Protein AF-A0A955MQ06-F1 (afdb_monomer_lite)

Sequence (81 aa):
PGYMVYDGRWKLMFGRTADMPSLDGLYDLESDPLEIDNLIGRNPKRFEYKTQAERLKSMLVDWMAKVEDPNLKSIKLRPVA

Foldseek 3Di:
DFDWFDDPFKIWTGHLFQPDPDDIFIDGCVVCVPRPDGCADPHPNVVVCQVVNVVRLVVVLVVCVVVVPPSSVRSVNRHGD

Structure (mmCIF, N/CA/C/O backbone):
data_AF-A0A955MQ06-F1
#
_entry.id   AF-A0A955MQ06-F1
#
loop_
_atom_site.group_PDB
_atom_site.id
_atom_site.type_symbol
_atom_site.label_atom_id
_atom_site.label_alt_id
_atom_site.label_comp_id
_atom_site.label_asym_id
_atom_site.label_entity_id
_atom_site.label_seq_id
_atom_site.pdbx_PDB_ins_code
_atom_site.Cartn_x
_atom_site.Cartn_y
_atom_site.Cartn_z
_atom_site.occupancy
_atom_site.B_iso_or_equiv
_atom_site.auth_seq_id
_atom_site.auth_comp_id
_atom_site.auth_asym_id
_atom_site.auth_atom_id
_atom_site.pdbx_PDB_model_num
ATOM 1 N N . PRO A 1 1 ? -7.737 -3.709 -13.532 1.00 60.53 1 PRO A N 1
ATOM 2 C CA . PRO A 1 1 ? -7.232 -4.522 -12.393 1.00 60.53 1 PRO A CA 1
ATOM 3 C C . PRO A 1 1 ? -6.037 -3.831 -11.720 1.00 60.53 1 PRO A C 1
ATOM 5 O O . PRO A 1 1 ? -5.168 -3.343 -12.440 1.00 60.53 1 PRO A O 1
ATOM 8 N N . GLY A 1 2 ? -6.040 -3.729 -10.387 1.00 86.50 2 GLY A N 1
ATOM 9 C CA . GLY A 1 2 ? -4.931 -3.187 -9.586 1.00 86.50 2 GLY A CA 1
ATOM 10 C C . GLY A 1 2 ? -4.013 -4.285 -9.040 1.00 86.50 2 GLY A C 1
ATOM 11 O O . GLY A 1 2 ? -4.231 -5.465 -9.311 1.00 86.50 2 GLY A O 1
ATOM 12 N N . TYR A 1 3 ? -3.003 -3.885 -8.276 1.00 93.75 3 TYR A N 1
ATOM 13 C CA . TYR A 1 3 ? -2.139 -4.775 -7.506 1.00 93.75 3 TYR A CA 1
ATOM 14 C C . TYR A 1 3 ? -2.666 -4.952 -6.084 1.00 93.75 3 TYR A C 1
ATOM 16 O O . TYR A 1 3 ? -3.402 -4.110 -5.564 1.00 93.75 3 TYR A O 1
ATOM 24 N N . MET A 1 4 ? -2.255 -6.047 -5.454 1.00 95.00 4 MET A N 1
ATOM 25 C CA . MET A 1 4 ? -2.507 -6.323 -4.049 1.00 95.00 4 MET A CA 1
ATOM 26 C C . MET A 1 4 ? -1.247 -6.912 -3.423 1.00 95.00 4 MET A C 1
ATOM 28 O O . MET A 1 4 ? -0.583 -7.745 -4.040 1.00 95.00 4 MET A O 1
ATOM 32 N N . VAL A 1 5 ? -0.928 -6.478 -2.208 1.00 96.56 5 VAL A N 1
ATOM 33 C CA . VAL A 1 5 ? 0.111 -7.083 -1.372 1.00 96.56 5 VAL A CA 1
ATOM 34 C C . VAL A 1 5 ? -0.456 -7.337 0.021 1.00 96.56 5 VAL A C 1
ATOM 36 O O . VAL A 1 5 ? -1.175 -6.503 0.571 1.00 96.56 5 VAL A O 1
ATOM 39 N N . TYR A 1 6 ? -0.143 -8.511 0.560 1.00 97.25 6 TYR A N 1
ATOM 40 C CA . TYR A 1 6 ? -0.583 -8.986 1.865 1.00 97.25 6 TYR A CA 1
ATOM 41 C C . TYR A 1 6 ? 0.602 -9.608 2.599 1.00 97.25 6 TYR A C 1
ATOM 43 O O . TYR A 1 6 ? 1.377 -10.349 1.992 1.00 97.25 6 TYR A O 1
ATOM 51 N N . ASP A 1 7 ? 0.745 -9.307 3.888 1.00 97.06 7 ASP A N 1
ATOM 52 C CA . ASP A 1 7 ? 1.886 -9.753 4.695 1.00 97.06 7 ASP A CA 1
ATOM 53 C C . ASP A 1 7 ? 1.524 -10.675 5.869 1.00 97.06 7 ASP A C 1
ATOM 55 O O . ASP A 1 7 ? 2.381 -10.970 6.698 1.00 97.06 7 ASP A O 1
ATOM 59 N N . GLY A 1 8 ? 0.273 -11.131 5.952 1.00 96.69 8 GLY A N 1
ATOM 60 C CA . GLY A 1 8 ? -0.229 -11.911 7.088 1.00 96.69 8 GLY A CA 1
ATOM 61 C C . GLY A 1 8 ? -1.164 -11.129 8.013 1.00 96.69 8 GLY A C 1
ATOM 62 O O . GLY A 1 8 ? -1.916 -11.744 8.761 1.00 96.69 8 GLY A O 1
ATOM 63 N N . ARG A 1 9 ? -1.158 -9.793 7.941 1.00 97.38 9 ARG A N 1
ATOM 64 C CA . ARG A 1 9 ? -2.094 -8.937 8.686 1.00 97.38 9 ARG A CA 1
ATOM 65 C C . ARG A 1 9 ? -2.590 -7.770 7.854 1.00 97.38 9 ARG A C 1
ATOM 67 O O . ARG A 1 9 ? -3.779 -7.495 7.808 1.00 97.38 9 ARG A O 1
ATOM 74 N N . TRP A 1 10 ? -1.682 -7.080 7.187 1.00 98.31 10 TRP A N 1
ATOM 75 C CA . TRP A 1 10 ? -1.991 -5.871 6.449 1.00 98.31 10 TRP A CA 1
ATOM 76 C C . TRP A 1 10 ? -2.187 -6.188 4.983 1.00 98.31 10 TRP A C 1
ATOM 78 O O . TRP A 1 10 ? -1.407 -6.937 4.391 1.00 98.31 10 TRP A O 1
ATOM 88 N N . LYS A 1 11 ? -3.198 -5.565 4.387 1.00 97.88 11 LYS A N 1
ATOM 89 C CA . LYS A 1 11 ? -3.479 -5.663 2.959 1.00 97.88 11 LYS A CA 1
ATOM 90 C C . LYS A 1 11 ? -3.465 -4.279 2.337 1.00 97.88 11 LYS A C 1
ATOM 92 O O . LYS A 1 11 ? -4.183 -3.392 2.790 1.00 97.88 11 LYS A O 1
ATOM 97 N N . LEU A 1 12 ? -2.679 -4.113 1.278 1.00 97.06 12 LEU A N 1
ATOM 98 C CA . LEU A 1 12 ? -2.673 -2.914 0.445 1.00 97.06 12 LEU A CA 1
ATOM 99 C C . LEU A 1 12 ? -3.202 -3.268 -0.945 1.00 97.06 12 LEU A C 1
ATOM 101 O O . LEU A 1 12 ? -2.638 -4.115 -1.635 1.00 97.06 12 LEU A O 1
ATOM 105 N N . MET A 1 13 ? -4.265 -2.586 -1.353 1.00 95.12 13 MET A N 1
ATOM 106 C CA . MET A 1 13 ? -4.803 -2.551 -2.709 1.00 95.12 13 MET A CA 1
ATOM 107 C C . MET A 1 13 ? -4.290 -1.282 -3.393 1.00 95.12 13 MET A C 1
ATOM 109 O O . MET A 1 13 ? -4.471 -0.187 -2.860 1.00 95.12 13 MET A O 1
ATOM 113 N N . PHE A 1 14 ? -3.657 -1.414 -4.560 1.00 93.69 14 PHE A N 1
ATOM 114 C CA . PHE A 1 14 ? -2.958 -0.300 -5.202 1.00 93.69 14 PHE A CA 1
ATOM 115 C C . PHE A 1 14 ? -3.225 -0.225 -6.709 1.00 93.69 14 PHE A C 1
ATOM 117 O O . PHE A 1 14 ? -3.239 -1.237 -7.415 1.00 93.69 14 PHE A O 1
ATOM 124 N N . GLY A 1 15 ? -3.443 0.984 -7.222 1.00 91.44 15 GLY A N 1
ATOM 125 C CA . GLY A 1 15 ? -3.647 1.245 -8.643 1.00 91.44 15 GLY A CA 1
ATOM 126 C C . GLY A 1 15 ? -2.464 0.783 -9.496 1.00 91.44 15 GLY A C 1
ATOM 127 O O . GLY A 1 15 ? -1.308 0.900 -9.103 1.00 91.44 15 GLY A O 1
ATOM 128 N N . ARG A 1 16 ? -2.749 0.265 -10.697 1.00 86.94 16 ARG A N 1
ATOM 129 C CA . ARG A 1 16 ? -1.729 -0.291 -11.607 1.00 86.94 16 ARG A CA 1
ATOM 130 C C . ARG A 1 16 ? -0.782 0.762 -12.191 1.00 86.94 16 ARG A C 1
ATOM 132 O O . ARG A 1 16 ? 0.356 0.444 -12.524 1.00 86.94 16 ARG A O 1
ATOM 139 N N . THR A 1 17 ? -1.255 1.995 -12.351 1.00 85.62 17 THR A N 1
ATOM 140 C CA . THR A 1 17 ? -0.491 3.094 -12.951 1.00 85.62 17 THR A CA 1
ATOM 141 C C . THR A 1 17 ? -0.587 4.357 -12.099 1.00 85.62 17 THR A C 1
ATOM 143 O O . THR A 1 17 ? -1.504 4.517 -11.287 1.00 85.62 17 THR A O 1
ATOM 146 N N . ALA A 1 18 ? 0.380 5.261 -12.266 1.00 84.50 18 ALA A N 1
ATOM 147 C CA . ALA A 1 18 ? 0.476 6.491 -11.480 1.00 84.50 18 ALA A CA 1
ATOM 148 C C . ALA A 1 18 ? -0.706 7.447 -11.698 1.00 84.50 18 ALA A C 1
ATOM 150 O O . ALA A 1 18 ? -1.085 8.167 -10.782 1.00 84.50 18 ALA A O 1
ATOM 151 N N . ASP A 1 19 ? -1.305 7.411 -12.883 1.00 81.56 19 ASP A N 1
ATOM 152 C CA . ASP A 1 19 ? -2.395 8.270 -13.341 1.00 81.56 19 ASP A CA 1
ATOM 153 C C . ASP A 1 19 ? -3.791 7.655 -13.159 1.00 81.56 19 ASP A C 1
ATOM 155 O O . ASP A 1 19 ? -4.794 8.334 -13.377 1.00 81.56 19 ASP A O 1
ATOM 159 N N . MET A 1 20 ? -3.892 6.384 -12.750 1.00 81.19 20 MET A N 1
ATOM 160 C CA . MET A 1 20 ? -5.200 5.754 -12.593 1.00 81.19 20 MET A CA 1
ATOM 161 C C . MET A 1 20 ? -6.020 6.436 -11.482 1.00 81.19 20 MET A C 1
ATOM 163 O O . MET A 1 20 ? -5.519 6.594 -10.363 1.00 81.19 20 MET A O 1
ATOM 167 N N . PRO A 1 21 ? -7.308 6.742 -11.734 1.00 78.88 21 PRO A N 1
ATOM 168 C CA . PRO A 1 21 ? -8.190 7.395 -10.765 1.00 78.88 21 PRO A CA 1
ATOM 169 C C . PRO A 1 21 ? -8.680 6.446 -9.658 1.00 78.88 21 PRO A C 1
ATOM 171 O O . PRO A 1 21 ? -9.551 6.811 -8.871 1.00 78.88 21 PRO A O 1
ATOM 174 N N . SER A 1 22 ? -8.172 5.209 -9.609 1.00 79.62 22 SER A N 1
ATOM 175 C CA . SER A 1 22 ? -8.556 4.226 -8.599 1.00 79.62 22 SER A CA 1
ATOM 176 C C . SER A 1 22 ? -8.197 4.715 -7.200 1.00 79.62 22 SER A C 1
ATOM 178 O O . SER A 1 22 ? -7.087 5.203 -6.978 1.00 79.62 22 SER A O 1
ATOM 180 N N . LEU A 1 23 ? -9.128 4.536 -6.262 1.00 82.69 23 LEU A N 1
ATOM 181 C CA . LEU A 1 23 ? -8.863 4.720 -4.842 1.00 82.69 23 LEU A CA 1
ATOM 182 C C . LEU A 1 23 ? -8.010 3.548 -4.345 1.00 82.69 23 LEU A C 1
ATOM 184 O O . LEU A 1 23 ? -8.409 2.392 -4.490 1.00 82.69 23 LEU A O 1
ATOM 188 N N . ASP A 1 24 ? -6.852 3.858 -3.772 1.00 92.12 24 ASP A N 1
ATOM 189 C CA . ASP A 1 24 ? -6.018 2.869 -3.091 1.00 92.12 24 ASP A CA 1
ATOM 190 C C . ASP A 1 24 ? -6.623 2.536 -1.717 1.00 92.12 24 ASP A C 1
ATOM 192 O O . ASP A 1 24 ? -7.359 3.340 -1.133 1.00 92.12 24 ASP A O 1
ATOM 196 N N . GLY A 1 25 ? -6.342 1.340 -1.202 1.00 95.06 25 GLY A N 1
ATOM 197 C CA . GLY A 1 25 ? -6.916 0.876 0.060 1.00 95.06 25 GLY A CA 1
ATOM 198 C C . GLY A 1 25 ? -5.914 0.163 0.947 1.00 95.06 25 GLY A C 1
ATOM 199 O O . GLY A 1 25 ? -5.188 -0.699 0.465 1.00 95.06 25 GLY A O 1
ATOM 200 N N . LEU A 1 26 ? -5.898 0.506 2.232 1.00 97.38 26 LEU A N 1
ATOM 201 C CA . LEU A 1 26 ? -5.115 -0.171 3.262 1.00 97.38 26 LEU A CA 1
ATOM 202 C C . LEU A 1 26 ? -6.073 -0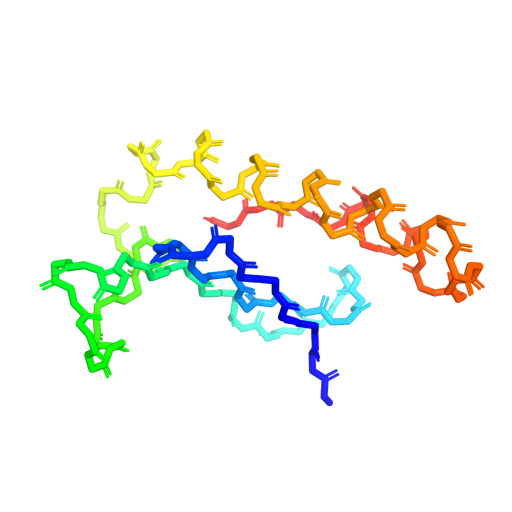.710 4.320 1.00 97.38 26 LEU A C 1
ATOM 204 O O . LEU A 1 26 ? -6.887 0.051 4.837 1.00 97.38 26 LEU A O 1
ATOM 208 N N . TYR A 1 27 ? -5.916 -1.982 4.667 1.00 97.81 27 TYR A N 1
ATOM 209 C CA . TYR A 1 27 ? -6.749 -2.667 5.650 1.00 97.81 27 TYR A CA 1
ATOM 210 C C . TYR A 1 27 ? -5.876 -3.415 6.660 1.00 97.81 27 TYR A C 1
ATOM 212 O O . TYR A 1 27 ? -4.862 -4.017 6.285 1.00 97.81 27 TYR A O 1
ATOM 220 N N . ASP A 1 28 ? -6.276 -3.368 7.929 1.00 97.88 28 ASP A N 1
ATOM 221 C CA . ASP A 1 28 ? -5.724 -4.194 9.006 1.00 97.88 28 ASP A CA 1
ATOM 222 C C . ASP A 1 28 ? -6.642 -5.401 9.204 1.00 97.88 28 ASP A C 1
ATOM 224 O O . ASP A 1 28 ? -7.652 -5.294 9.889 1.00 97.88 28 ASP A O 1
ATOM 228 N N . LEU A 1 29 ? -6.314 -6.548 8.608 1.00 97.69 29 LEU A N 1
ATOM 229 C CA . LEU A 1 29 ? -7.185 -7.728 8.628 1.00 97.69 29 LEU A CA 1
ATOM 230 C C . LEU A 1 29 ? -7.271 -8.398 10.005 1.00 97.69 29 LEU A C 1
ATOM 232 O O . LEU A 1 29 ? -8.117 -9.266 10.205 1.00 97.69 29 LEU A O 1
ATOM 236 N N . GLU A 1 30 ? -6.410 -8.021 10.954 1.00 97.56 30 GLU A N 1
ATOM 237 C CA . GLU A 1 30 ? -6.510 -8.503 12.334 1.00 97.56 30 GLU A CA 1
ATOM 238 C C . GLU A 1 30 ? -7.650 -7.797 13.079 1.00 97.56 30 GLU A C 1
ATOM 240 O O . GLU A 1 30 ? -8.426 -8.448 13.776 1.00 97.56 30 GLU A O 1
ATOM 245 N N . SER A 1 31 ? -7.780 -6.476 12.914 1.00 96.44 31 SER A N 1
ATOM 246 C CA . SER A 1 31 ? -8.848 -5.686 13.544 1.00 96.44 31 SER A CA 1
ATOM 247 C C . SER A 1 31 ? -10.100 -5.530 12.676 1.00 96.44 31 SER A C 1
ATOM 249 O O . SER A 1 31 ? -11.190 -5.343 13.208 1.00 96.44 31 SER A O 1
ATOM 251 N N . ASP A 1 32 ? -9.942 -5.596 11.355 1.00 96.81 32 ASP A N 1
ATOM 252 C CA . ASP A 1 32 ? -10.982 -5.445 10.335 1.00 96.81 32 ASP A CA 1
ATOM 253 C C . ASP A 1 32 ? -10.879 -6.577 9.287 1.00 96.81 32 ASP A C 1
ATOM 255 O O . ASP A 1 32 ? -10.487 -6.362 8.136 1.00 96.81 32 ASP A O 1
ATOM 259 N N . PRO A 1 33 ? -11.224 -7.822 9.665 1.00 95.81 33 PRO A N 1
ATOM 260 C CA . PRO A 1 33 ? -11.142 -8.980 8.771 1.00 95.81 33 PRO A CA 1
ATOM 261 C C . PRO A 1 33 ? -12.118 -8.917 7.586 1.00 95.81 33 PRO A C 1
ATOM 263 O O . PRO A 1 33 ? -12.002 -9.716 6.658 1.00 95.81 33 PRO A O 1
ATOM 266 N N . LEU A 1 34 ? -13.096 -8.006 7.622 1.00 96.56 34 LEU A N 1
ATOM 267 C CA . LEU A 1 34 ? -14.084 -7.818 6.560 1.00 96.56 34 LEU A CA 1
ATOM 268 C C . LEU A 1 34 ? -13.730 -6.665 5.609 1.00 96.56 34 LEU A C 1
ATOM 270 O O . LEU A 1 34 ? -14.484 -6.433 4.665 1.00 96.56 34 LEU A O 1
ATOM 274 N N . GLU A 1 35 ? -12.595 -5.988 5.820 1.00 94.44 35 GLU A N 1
ATOM 275 C CA . GLU A 1 35 ? -12.091 -4.905 4.960 1.00 94.44 35 GLU A CA 1
ATOM 276 C C . GLU A 1 35 ? -13.103 -3.759 4.782 1.00 94.44 35 GLU A C 1
ATOM 278 O O . GLU A 1 35 ? -13.241 -3.182 3.699 1.00 94.44 35 GLU A O 1
ATOM 283 N N . ILE A 1 36 ? -13.853 -3.450 5.840 1.00 94.38 36 ILE A N 1
ATOM 284 C CA . ILE A 1 36 ? -14.879 -2.406 5.825 1.00 94.38 36 ILE A CA 1
ATOM 285 C C . ILE A 1 36 ? -14.222 -1.022 5.891 1.00 94.38 36 ILE A C 1
ATOM 287 O O . ILE A 1 36 ? -14.645 -0.094 5.192 1.00 94.38 36 ILE A O 1
ATOM 291 N N . ASP A 1 37 ? -13.165 -0.884 6.688 1.00 95.38 37 ASP A N 1
ATOM 292 C CA . ASP A 1 37 ? -12.537 0.390 7.004 1.00 95.38 37 ASP A CA 1
ATOM 293 C C . ASP A 1 37 ? -11.252 0.591 6.197 1.00 95.38 37 ASP A C 1
ATOM 295 O O . ASP A 1 37 ? -10.161 0.160 6.573 1.00 95.38 37 ASP A O 1
ATOM 299 N N . ASN A 1 38 ? -11.350 1.335 5.090 1.00 95.56 38 ASN A N 1
ATOM 300 C CA . ASN A 1 38 ? -10.154 1.797 4.387 1.00 95.56 38 ASN A CA 1
ATOM 301 C C . ASN A 1 38 ? -9.401 2.820 5.257 1.00 95.56 38 ASN A C 1
ATOM 303 O O . ASN A 1 38 ? -9.886 3.923 5.526 1.00 95.56 38 ASN A O 1
ATOM 307 N N . LEU A 1 39 ? -8.191 2.459 5.677 1.00 96.75 39 LEU A N 1
ATOM 308 C CA . LEU A 1 39 ? -7.355 3.247 6.580 1.00 96.75 39 LEU A CA 1
ATOM 309 C C . LEU A 1 39 ? -6.624 4.405 5.883 1.00 96.75 39 LEU A C 1
ATOM 311 O O . LEU A 1 39 ? -6.099 5.288 6.558 1.00 96.75 39 LEU A O 1
ATOM 315 N N . ILE A 1 40 ? -6.625 4.447 4.549 1.00 94.88 40 ILE A N 1
ATOM 316 C CA . ILE A 1 40 ? -6.056 5.536 3.740 1.00 94.88 40 ILE A CA 1
ATOM 317 C C . ILE A 1 40 ? -7.131 6.254 2.902 1.00 94.88 40 ILE A C 1
ATOM 319 O O . ILE A 1 40 ? -8.333 6.000 3.020 1.00 94.88 40 ILE A O 1
ATOM 323 N N . GLY A 1 41 ? -6.729 7.229 2.081 1.00 90.25 41 GLY A N 1
ATOM 324 C CA . GLY A 1 41 ? -7.642 7.934 1.178 1.00 90.25 41 GLY A CA 1
ATOM 325 C C . GLY A 1 41 ? -8.592 8.903 1.894 1.00 90.25 41 GLY A C 1
ATOM 326 O O . GLY A 1 41 ? -8.214 10.031 2.198 1.00 90.25 41 GLY A O 1
ATOM 327 N N . ARG A 1 42 ? -9.855 8.512 2.127 1.00 90.88 42 ARG A N 1
ATOM 328 C CA . ARG A 1 42 ? -10.865 9.395 2.762 1.00 90.88 42 ARG A CA 1
ATOM 329 C C . ARG A 1 42 ? -10.853 9.351 4.290 1.00 90.88 42 ARG A C 1
ATOM 331 O O . ARG A 1 42 ? -11.540 10.154 4.916 1.00 90.88 42 ARG A O 1
ATOM 338 N N . ASN A 1 43 ? -10.077 8.450 4.888 1.00 92.69 43 ASN A N 1
ATOM 339 C CA . ASN A 1 43 ? -9.968 8.355 6.335 1.00 92.69 43 ASN A CA 1
ATOM 340 C C . ASN A 1 43 ? -9.377 9.660 6.922 1.00 92.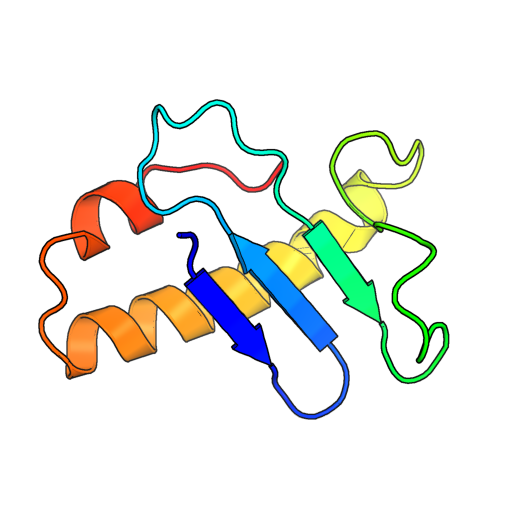69 43 ASN A C 1
ATOM 342 O O . ASN A 1 43 ? -8.312 10.108 6.472 1.00 92.69 43 ASN A O 1
ATOM 346 N N . PRO A 1 44 ? -10.025 10.297 7.919 1.00 94.50 44 PRO A N 1
ATOM 347 C CA . PRO A 1 44 ? -9.483 11.497 8.560 1.00 94.50 44 PRO A CA 1
ATOM 348 C C . PRO A 1 44 ? -8.139 11.234 9.256 1.00 94.50 44 PRO A C 1
ATOM 350 O O . PRO A 1 44 ? -7.314 12.140 9.342 1.00 94.50 44 PRO A O 1
ATOM 353 N N . LYS A 1 45 ? -7.888 9.989 9.677 1.00 94.75 45 LYS A N 1
ATOM 354 C CA . LYS A 1 45 ? -6.648 9.527 10.312 1.00 94.75 45 LYS A CA 1
ATOM 355 C C . LYS A 1 45 ? -5.631 8.937 9.333 1.00 94.75 45 LYS A C 1
ATOM 357 O O . LYS A 1 45 ? -4.624 8.395 9.768 1.00 94.75 45 LYS A O 1
ATOM 362 N N . ARG A 1 46 ? -5.829 9.050 8.013 1.00 94.31 46 ARG A N 1
ATOM 363 C CA . ARG A 1 46 ? -4.955 8.418 6.995 1.00 94.31 46 ARG A CA 1
ATOM 364 C C . ARG A 1 46 ? -3.455 8.660 7.181 1.00 94.31 46 ARG A C 1
ATOM 366 O O . ARG A 1 46 ? -2.643 7.795 6.873 1.00 94.31 46 ARG A O 1
ATOM 373 N N . PHE A 1 47 ? -3.078 9.822 7.714 1.00 94.88 47 PHE A N 1
ATOM 374 C CA . PHE A 1 47 ? -1.678 10.162 7.955 1.00 94.88 47 PHE A CA 1
ATOM 375 C C . PHE A 1 47 ? -1.026 9.293 9.038 1.00 94.88 47 PHE A C 1
ATOM 377 O O . PHE A 1 47 ? 0.176 9.052 8.955 1.00 94.88 47 PHE A O 1
ATOM 384 N N . GLU A 1 48 ? -1.803 8.771 9.992 1.00 96.50 48 GLU A N 1
ATOM 385 C CA . GLU A 1 48 ? -1.334 7.816 11.007 1.00 96.50 48 GLU A CA 1
ATOM 386 C C . GLU A 1 48 ? -0.908 6.486 10.363 1.00 96.50 48 GLU A C 1
ATOM 388 O O . GLU A 1 48 ? 0.027 5.834 10.824 1.00 96.50 48 GLU A O 1
ATOM 393 N N . TYR A 1 49 ? -1.534 6.119 9.241 1.00 96.56 49 TYR A N 1
ATOM 394 C CA . TYR A 1 49 ? -1.303 4.853 8.540 1.00 96.56 49 TYR A CA 1
ATOM 395 C C . TYR A 1 49 ? -0.337 4.961 7.354 1.00 96.56 49 TYR A C 1
ATOM 397 O O . TYR A 1 49 ? 0.002 3.949 6.735 1.00 96.56 49 TYR A O 1
ATOM 405 N N . LYS A 1 50 ? 0.159 6.167 7.044 1.00 95.19 50 LYS A N 1
ATOM 406 C CA . LYS A 1 50 ? 1.032 6.415 5.885 1.00 95.19 50 LYS A CA 1
ATOM 407 C C . LYS A 1 50 ? 2.283 5.537 5.901 1.00 95.19 50 LYS A C 1
ATOM 409 O O . LYS A 1 50 ? 2.608 4.916 4.894 1.00 95.19 50 LYS A O 1
ATOM 414 N N . THR A 1 51 ? 2.967 5.457 7.042 1.00 96.62 51 THR A N 1
ATOM 415 C CA . THR A 1 51 ? 4.181 4.637 7.193 1.00 96.62 51 THR A CA 1
ATOM 416 C C . THR A 1 51 ? 3.903 3.167 6.891 1.00 96.62 51 THR A C 1
ATOM 418 O O . THR A 1 51 ? 4.708 2.500 6.243 1.00 96.62 51 THR A O 1
ATOM 421 N N . GLN A 1 52 ? 2.739 2.671 7.312 1.00 97.75 52 GLN A N 1
ATOM 422 C CA . GLN A 1 52 ? 2.355 1.287 7.088 1.00 97.75 52 GLN A CA 1
ATOM 423 C C . GLN A 1 52 ? 2.063 1.015 5.612 1.00 97.75 52 GLN A C 1
ATOM 425 O O . GLN A 1 52 ? 2.578 0.047 5.056 1.00 97.75 52 GLN A O 1
ATOM 430 N N . ALA A 1 53 ? 1.310 1.891 4.948 1.00 96.94 53 ALA A N 1
ATOM 431 C CA . ALA A 1 53 ? 1.055 1.761 3.518 1.00 96.94 53 ALA A CA 1
ATOM 432 C C . ALA A 1 53 ? 2.340 1.871 2.673 1.00 96.94 53 ALA A C 1
ATOM 434 O O . ALA A 1 53 ? 2.516 1.082 1.747 1.00 96.94 53 ALA A O 1
ATOM 435 N N . GLU A 1 54 ? 3.272 2.769 3.010 1.00 97.25 54 GLU A N 1
ATOM 436 C CA . GLU A 1 54 ? 4.572 2.863 2.322 1.00 97.25 54 GLU A CA 1
ATOM 437 C C . GLU A 1 54 ? 5.420 1.595 2.515 1.00 97.25 54 GLU A C 1
ATOM 439 O O . GLU A 1 54 ? 6.063 1.133 1.571 1.00 97.25 54 GLU A O 1
ATOM 444 N N . ARG A 1 55 ? 5.372 0.964 3.698 1.00 98.00 55 ARG A N 1
ATOM 445 C CA . ARG A 1 55 ? 6.039 -0.326 3.933 1.00 98.00 55 ARG A CA 1
ATOM 446 C C . ARG A 1 55 ? 5.497 -1.414 3.002 1.00 98.00 55 ARG A C 1
ATOM 448 O O . ARG A 1 55 ? 6.285 -2.099 2.351 1.00 98.00 55 ARG A O 1
ATOM 455 N N . LEU A 1 56 ? 4.172 -1.560 2.903 1.00 98.12 56 LEU A N 1
ATOM 456 C CA . LEU A 1 56 ? 3.561 -2.531 1.986 1.00 98.12 56 LEU A CA 1
ATOM 457 C C . LEU A 1 56 ? 3.858 -2.183 0.522 1.00 98.12 56 LEU A C 1
ATOM 459 O O . LEU A 1 56 ? 4.173 -3.072 -0.269 1.00 98.12 56 LEU A O 1
ATOM 463 N N . LYS A 1 57 ? 3.833 -0.898 0.153 1.00 96.94 57 LYS A N 1
ATOM 464 C CA . LYS A 1 57 ? 4.222 -0.457 -1.190 1.00 96.94 57 LYS A CA 1
ATOM 465 C C . LYS A 1 57 ? 5.668 -0.841 -1.509 1.00 96.94 57 LYS A C 1
ATOM 467 O O . LYS A 1 57 ? 5.925 -1.290 -2.623 1.00 96.94 57 LYS A O 1
ATOM 472 N N . SER A 1 58 ? 6.597 -0.722 -0.558 1.00 98.00 58 SER A N 1
ATOM 473 C CA . SER A 1 58 ? 7.978 -1.183 -0.745 1.00 98.00 58 SER A CA 1
ATOM 474 C C . SER A 1 58 ? 8.029 -2.681 -1.052 1.00 98.00 58 SER A C 1
ATOM 476 O O . SER A 1 58 ? 8.664 -3.073 -2.024 1.00 98.00 58 SER A O 1
ATOM 478 N N . MET A 1 59 ? 7.282 -3.507 -0.308 1.00 98.06 59 MET A N 1
ATOM 479 C CA . MET A 1 59 ? 7.194 -4.950 -0.575 1.00 98.06 59 MET A CA 1
ATOM 480 C C . MET A 1 59 ? 6.652 -5.248 -1.980 1.00 98.06 59 MET A C 1
ATOM 482 O O . MET A 1 59 ? 7.172 -6.121 -2.675 1.00 98.06 59 MET A O 1
ATOM 486 N N . LEU A 1 60 ? 5.625 -4.509 -2.417 1.00 96.94 60 LEU A N 1
ATOM 487 C CA . LEU A 1 60 ? 5.090 -4.619 -3.775 1.00 96.94 60 LEU A CA 1
ATOM 488 C C . LEU A 1 60 ? 6.150 -4.243 -4.820 1.00 96.94 60 LEU A C 1
ATOM 490 O O . LEU A 1 60 ? 6.336 -4.974 -5.789 1.00 96.94 60 LEU A O 1
ATOM 494 N N . VAL A 1 61 ? 6.862 -3.132 -4.623 1.00 97.19 61 VAL A N 1
ATOM 495 C CA . VAL A 1 61 ? 7.927 -2.667 -5.525 1.00 97.19 61 VAL A CA 1
ATOM 496 C C . VAL A 1 61 ? 9.056 -3.693 -5.633 1.00 97.19 61 VAL A C 1
ATOM 498 O O . VAL A 1 61 ? 9.514 -3.966 -6.744 1.00 97.19 61 VAL A O 1
ATOM 501 N N . ASP A 1 62 ? 9.476 -4.283 -4.516 1.00 98.06 62 ASP A N 1
ATOM 502 C CA . ASP A 1 62 ? 10.523 -5.307 -4.486 1.00 98.06 62 ASP A CA 1
ATOM 503 C C . ASP A 1 62 ? 10.082 -6.574 -5.228 1.00 98.06 62 ASP A C 1
ATOM 505 O O . ASP A 1 62 ? 10.826 -7.119 -6.049 1.00 98.06 62 ASP A O 1
ATOM 509 N N . TRP A 1 63 ? 8.839 -7.014 -5.007 1.00 97.38 63 TRP A N 1
ATOM 510 C CA . TRP A 1 63 ? 8.273 -8.152 -5.727 1.00 97.38 63 TRP A CA 1
ATOM 511 C C . TRP A 1 63 ? 8.172 -7.881 -7.233 1.00 97.38 63 TRP A C 1
ATOM 513 O O . TRP A 1 63 ? 8.596 -8.712 -8.034 1.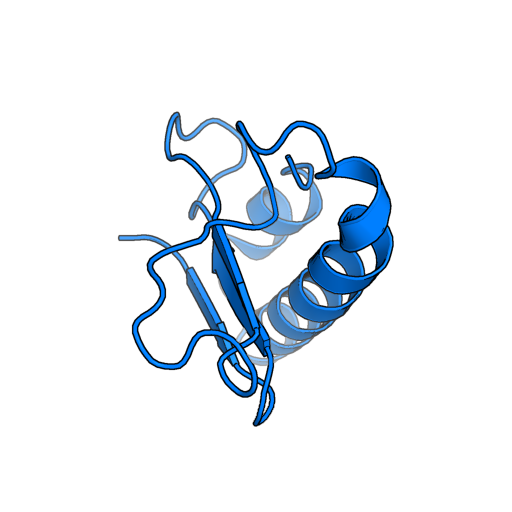00 97.38 63 TRP A O 1
ATOM 523 N N . MET A 1 64 ? 7.687 -6.701 -7.627 1.00 96.81 64 MET A N 1
ATOM 524 C CA . MET A 1 64 ? 7.582 -6.296 -9.031 1.00 96.81 64 MET A CA 1
ATOM 525 C C . MET A 1 64 ? 8.943 -6.217 -9.721 1.00 96.81 64 MET A C 1
ATOM 527 O O . MET A 1 64 ? 9.055 -6.584 -10.887 1.00 96.81 64 MET A O 1
ATOM 531 N N . ALA A 1 65 ? 9.979 -5.761 -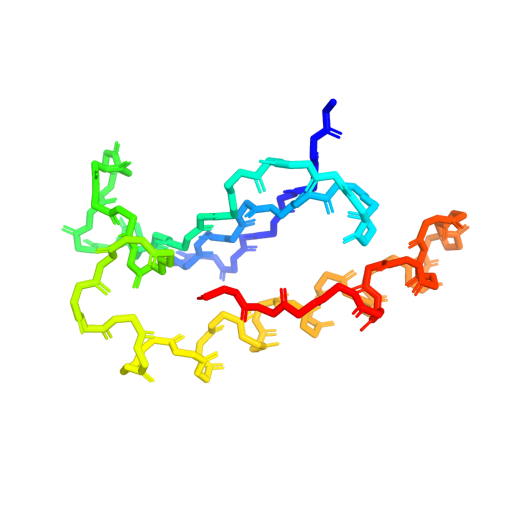9.013 1.00 97.94 65 ALA A N 1
ATOM 532 C CA . ALA A 1 65 ? 11.342 -5.763 -9.531 1.00 97.94 65 ALA A CA 1
ATOM 533 C C . ALA A 1 65 ? 11.847 -7.189 -9.780 1.00 97.94 65 ALA A C 1
ATOM 535 O O . ALA A 1 65 ? 12.447 -7.446 -10.819 1.00 97.94 65 ALA A O 1
ATOM 536 N N . LYS A 1 66 ? 11.554 -8.124 -8.869 1.00 98.19 66 LYS A N 1
ATOM 537 C CA . LYS A 1 66 ? 11.945 -9.534 -8.995 1.00 98.19 66 LYS A CA 1
ATOM 538 C C . LYS A 1 66 ? 11.296 -10.236 -10.191 1.00 98.19 66 LYS A C 1
ATOM 540 O O . LYS A 1 66 ? 11.924 -11.105 -10.785 1.00 98.19 66 LYS A O 1
ATOM 545 N N . VAL A 1 67 ? 10.047 -9.901 -10.509 1.00 97.62 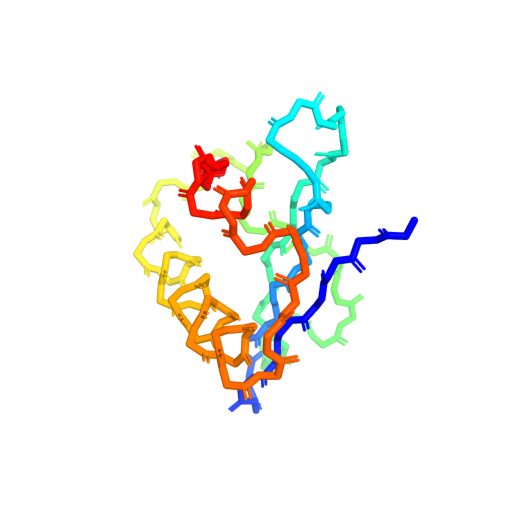67 VAL A N 1
ATOM 546 C CA . VAL A 1 67 ? 9.307 -10.508 -11.632 1.00 97.62 67 VAL A CA 1
ATOM 547 C C . VAL A 1 67 ? 9.386 -9.690 -12.922 1.00 97.62 67 VAL A C 1
ATOM 549 O O . VAL A 1 67 ? 8.686 -10.006 -13.878 1.00 97.62 67 VAL A O 1
ATOM 552 N N . GLU A 1 68 ? 10.210 -8.637 -12.939 1.00 97.00 68 GLU A N 1
ATOM 553 C CA . GLU A 1 68 ? 10.383 -7.729 -14.078 1.00 97.00 68 GLU A CA 1
ATOM 554 C C . GLU A 1 68 ? 9.050 -7.149 -14.599 1.00 97.00 68 GLU A C 1
ATOM 556 O O . GLU A 1 68 ? 8.835 -7.012 -15.805 1.00 97.00 68 GLU A O 1
ATOM 561 N N . ASP A 1 69 ? 8.130 -6.786 -13.692 1.00 94.81 69 ASP A N 1
ATOM 562 C CA . ASP A 1 69 ? 6.821 -6.257 -14.092 1.00 94.81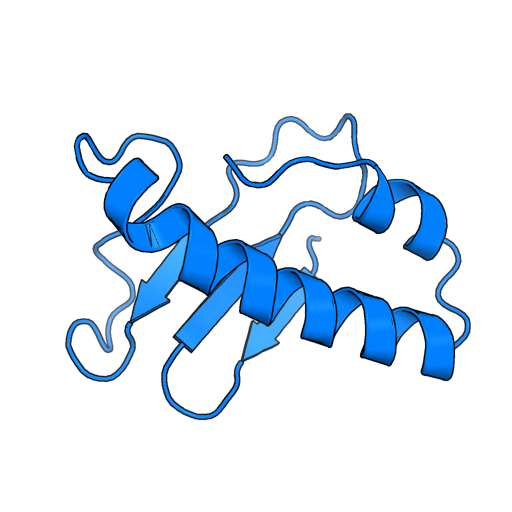 69 ASP A CA 1
ATOM 563 C C . ASP A 1 69 ? 6.986 -4.916 -14.845 1.00 94.81 69 ASP A C 1
ATOM 565 O O . ASP A 1 69 ? 7.606 -3.976 -14.324 1.00 94.81 69 ASP A O 1
ATOM 569 N N . PRO A 1 70 ? 6.389 -4.764 -16.044 1.00 94.31 70 PRO A N 1
ATOM 570 C CA . PRO A 1 70 ? 6.540 -3.562 -16.867 1.00 94.31 70 PRO A CA 1
ATOM 571 C C . PRO A 1 70 ? 6.009 -2.279 -16.205 1.00 94.31 70 PRO A C 1
ATOM 573 O O . PRO A 1 70 ? 6.408 -1.177 -16.583 1.00 94.31 70 PRO A O 1
ATOM 576 N N . ASN A 1 71 ? 5.135 -2.390 -15.202 1.00 93.75 71 ASN A N 1
ATOM 577 C CA . ASN A 1 71 ? 4.549 -1.258 -14.485 1.00 93.75 71 ASN A CA 1
ATOM 578 C C . ASN A 1 71 ? 5.375 -0.819 -13.267 1.00 93.75 71 ASN A C 1
ATOM 580 O O . ASN A 1 71 ? 4.981 0.132 -12.592 1.00 93.75 71 ASN A O 1
ATOM 584 N N . LEU A 1 72 ? 6.528 -1.445 -12.987 1.00 95.25 72 LEU A N 1
ATOM 585 C CA . LEU A 1 72 ? 7.382 -1.118 -11.836 1.00 95.25 72 LEU A CA 1
ATOM 586 C C . LEU A 1 72 ? 7.663 0.387 -11.718 1.00 95.25 72 LEU A C 1
ATOM 588 O O . LEU A 1 72 ? 7.571 0.963 -10.633 1.00 95.25 72 LEU A O 1
ATOM 592 N N . LYS A 1 73 ? 7.994 1.039 -12.841 1.00 95.12 73 LYS A N 1
ATOM 593 C CA . LYS A 1 73 ? 8.263 2.485 -12.872 1.00 95.12 73 LYS A CA 1
ATOM 594 C C . LYS A 1 73 ? 7.037 3.292 -12.444 1.00 95.12 73 LYS A C 1
ATOM 596 O O . LYS A 1 73 ? 7.166 4.205 -11.632 1.00 95.12 73 LYS A O 1
ATOM 601 N N . SER A 1 74 ? 5.856 2.929 -12.938 1.00 93.62 74 SER A N 1
ATOM 602 C CA . SER A 1 74 ? 4.606 3.609 -12.597 1.00 93.62 74 SER A CA 1
ATOM 603 C C . SER A 1 74 ? 4.241 3.430 -11.123 1.00 93.62 74 SER A C 1
ATOM 605 O O . SER A 1 74 ? 3.844 4.395 -10.478 1.00 93.62 74 SER A O 1
ATOM 607 N N . ILE A 1 75 ? 4.438 2.235 -10.560 1.00 93.50 75 ILE A N 1
ATOM 608 C CA . ILE A 1 75 ? 4.157 1.970 -9.142 1.00 93.50 75 ILE A CA 1
ATOM 609 C C . ILE A 1 75 ? 5.113 2.726 -8.219 1.00 93.50 75 ILE A C 1
ATOM 611 O O . ILE A 1 75 ? 4.674 3.271 -7.208 1.00 93.50 75 ILE A O 1
ATOM 615 N N . LYS A 1 76 ? 6.397 2.846 -8.581 1.00 94.44 76 LYS A N 1
ATOM 616 C CA . LYS A 1 76 ? 7.349 3.680 -7.828 1.00 94.44 76 LYS A CA 1
ATOM 617 C C . LYS A 1 76 ? 6.904 5.146 -7.770 1.00 94.44 76 LYS A C 1
ATOM 619 O O . LYS A 1 76 ? 6.958 5.745 -6.698 1.00 94.44 76 LYS A O 1
ATOM 624 N N . LEU A 1 77 ? 6.437 5.690 -8.897 1.00 94.31 77 LEU A N 1
ATOM 625 C CA . LEU A 1 77 ? 6.020 7.092 -9.028 1.00 94.31 77 LEU A CA 1
ATOM 626 C C . LEU A 1 77 ? 4.667 7.406 -8.375 1.00 94.31 77 LEU A C 1
ATOM 628 O O . LEU A 1 77 ? 4.450 8.541 -7.958 1.00 94.31 77 LEU A O 1
ATOM 632 N N . ARG A 1 78 ? 3.758 6.431 -8.280 1.00 91.62 78 ARG A N 1
ATOM 633 C CA . ARG A 1 78 ? 2.437 6.630 -7.672 1.00 91.62 78 ARG A CA 1
ATOM 634 C C . ARG A 1 78 ? 2.565 6.877 -6.158 1.00 91.62 78 ARG A C 1
ATOM 636 O O . ARG A 1 78 ? 3.106 6.012 -5.470 1.00 91.62 78 ARG A O 1
ATOM 643 N N . PRO A 1 79 ? 2.085 7.997 -5.598 1.00 90.69 79 PRO A N 1
ATOM 644 C CA . PRO A 1 79 ? 2.133 8.232 -4.155 1.00 90.69 79 PRO A CA 1
ATOM 645 C C . PRO A 1 79 ? 1.128 7.351 -3.400 1.00 90.69 79 PRO A C 1
ATOM 647 O O . PRO A 1 79 ? 0.114 6.942 -3.959 1.00 90.69 79 PRO A O 1
ATOM 650 N N . VAL A 1 80 ? 1.397 7.091 -2.121 1.00 88.69 80 VAL A N 1
ATOM 651 C CA . VAL A 1 80 ? 0.387 6.565 -1.194 1.00 88.69 80 VAL A CA 1
ATOM 652 C C . VAL A 1 80 ? -0.560 7.704 -0.789 1.00 88.69 80 VAL A C 1
ATOM 654 O O . VAL A 1 80 ? -0.092 8.800 -0.466 1.00 88.69 80 VAL A O 1
ATOM 657 N N . ALA A 1 81 ? -1.871 7.446 -0.847 1.00 74.94 81 ALA A N 1
ATOM 658 C CA . ALA A 1 81 ? -2.949 8.423 -0.638 1.00 74.94 81 ALA A CA 1
ATOM 659 C C . ALA A 1 81 ? -3.293 8.700 0.836 1.00 74.94 81 ALA A C 1
ATOM 661 O O . ALA A 1 81 ? -3.215 7.762 1.657 1.00 74.94 81 ALA A O 1
#

Radius of gyration: 12.13 Å; chains: 1; bounding box: 27×23×30 Å

pLDDT: mean 93.56, std 6.22, range [60.53, 98.31]

Secondary structure (DSSP, 8-state):
--EEEE-SSEEEEE-SSTT--PPPEEEETTT-TT----SSTT-TTHHHHHHHHHHHHHHHHHHHHHTT-TTHHHHHHSPP-